Protein AF-G5A4K3-F1 (afdb_monomer)

pLDDT: mean 79.15, std 13.74, range [48.06, 94.75]

Radius of gyration: 22.26 Å; Cα contacts (8 Å, |Δi|>4): 7; chains: 1; bounding box: 32×61×43 Å

Sequence (69 aa):
MDSRGEMKALDAQIERLRRAENLTETEIYELCQKAKEILSGESNVQPVRRHPRAVLPPVGALPDRRRTN

Mean predicted aligned error: 12.86 Å

Solvent-accessible surface area (backbone atoms only — not comparable to full-atom values): 4684 Å² total; per-residue (Å²): 131,69,65,70,60,56,51,54,50,49,54,52,51,52,58,36,48,74,71,73,46,85,77,54,72,68,58,48,50,55,52,50,51,56,47,47,61,56,55,71,73,53,56,101,76,65,86,79,78,77,75,80,73,76,82,70,76,70,94,75,80,69,80,80,92,78,86,90,129

Organism: Phytophthora sojae (strain P6497) (NCBI:txid1094619)

InterPro domains:
  IPR029052 Metallo-dependent phosphatase-like [G3DSA:3.60.21.10] (1-61)

Secondary structure (DSSP, 8-state):
--HHHHHHHHHHHHHHHHTTPPPPHHHHHHHHHHHHHHHHTS-SS--PPPPP---PPPTT---------

Foldseek 3Di:
DDVVVVVVVVVVVVVCVVVVHDDDPVVVVVVVVVVCVVCVPADPDHDDDDDPPPPDDPPPPDPPPDDDD

Structure (mmCIF, N/CA/C/O backbone):
data_AF-G5A4K3-F1
#
_entry.id   AF-G5A4K3-F1
#
loop_
_atom_site.group_PDB
_atom_site.id
_atom_site.type_symbol
_atom_site.label_atom_id
_atom_site.label_alt_id
_atom_site.label_comp_id
_atom_site.label_asym_id
_atom_site.label_entity_id
_atom_site.label_seq_id
_atom_site.pdbx_PDB_ins_code
_atom_site.Cartn_x
_atom_site.Cartn_y
_atom_site.Cartn_z
_atom_site.occupancy
_atom_site.B_iso_or_equiv
_atom_site.auth_seq_id
_atom_site.auth_comp_id
_atom_site.auth_asym_id
_atom_site.auth_atom_id
_atom_site.pdbx_PDB_model_num
ATOM 1 N N . MET A 1 1 ? -15.467 -9.074 -11.754 1.00 48.06 1 MET A N 1
ATOM 2 C CA . MET A 1 1 ? -15.144 -8.384 -10.488 1.00 48.06 1 MET A CA 1
ATOM 3 C C . MET A 1 1 ? -14.992 -6.902 -10.796 1.00 48.06 1 MET A C 1
ATOM 5 O O . MET A 1 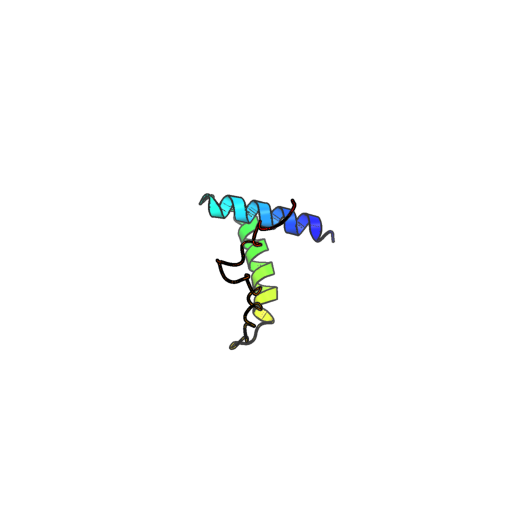1 ? -14.365 -6.581 -11.797 1.00 48.06 1 MET A O 1
ATOM 9 N N . ASP A 1 2 ? -15.676 -6.025 -10.058 1.00 59.25 2 ASP A N 1
ATOM 10 C CA . ASP A 1 2 ? -15.886 -4.614 -10.424 1.00 59.25 2 ASP A CA 1
ATOM 11 C C . ASP A 1 2 ? -14.706 -3.732 -9.973 1.00 59.25 2 ASP A C 1
ATOM 13 O O . ASP A 1 2 ? -14.701 -3.165 -8.880 1.00 59.25 2 ASP A O 1
ATOM 17 N N . SER A 1 3 ? -13.676 -3.624 -10.818 1.00 72.19 3 SER A N 1
ATOM 18 C CA . SER A 1 3 ? -12.417 -2.912 -10.524 1.00 72.19 3 SER A CA 1
ATOM 19 C C . SER A 1 3 ? -12.600 -1.437 -10.135 1.00 72.19 3 SER A C 1
ATOM 21 O O . SER A 1 3 ? -11.744 -0.854 -9.473 1.00 72.19 3 SER A O 1
ATOM 23 N N . ARG A 1 4 ? -13.724 -0.808 -10.510 1.00 75.94 4 ARG A N 1
ATOM 24 C CA . ARG A 1 4 ? -14.042 0.575 -10.111 1.00 75.94 4 ARG A CA 1
ATOM 25 C C . ARG A 1 4 ? -14.425 0.698 -8.640 1.00 75.94 4 ARG A C 1
ATOM 27 O O . ARG A 1 4 ? -14.163 1.740 -8.044 1.00 75.94 4 ARG A O 1
ATOM 34 N N . GLY A 1 5 ? -15.059 -0.326 -8.070 1.00 77.25 5 GLY A N 1
ATOM 35 C CA . GLY A 1 5 ? -15.386 -0.361 -6.644 1.00 77.25 5 GLY A CA 1
ATOM 36 C C . GLY A 1 5 ? -14.125 -0.491 -5.794 1.00 77.25 5 GLY A C 1
ATOM 37 O O . GLY A 1 5 ? -13.949 0.247 -4.830 1.00 77.25 5 GLY A O 1
ATOM 38 N N . GLU A 1 6 ? -13.206 -1.356 -6.222 1.00 79.62 6 GLU A N 1
ATOM 39 C CA . GLU A 1 6 ? -11.922 -1.571 -5.549 1.00 79.62 6 GLU A CA 1
ATOM 40 C C . GLU A 1 6 ? -11.030 -0.323 -5.587 1.00 79.62 6 GLU A C 1
ATOM 42 O O . GLU A 1 6 ? -10.411 0.018 -4.583 1.00 79.62 6 GLU A O 1
ATOM 47 N N . MET A 1 7 ? -11.010 0.406 -6.709 1.00 84.19 7 MET A N 1
ATOM 48 C CA . MET A 1 7 ? -10.220 1.635 -6.825 1.00 84.19 7 MET A CA 1
ATOM 49 C C . MET A 1 7 ? -10.726 2.742 -5.889 1.00 84.19 7 MET A C 1
ATOM 51 O O . MET A 1 7 ? -9.927 3.402 -5.236 1.00 84.19 7 MET A O 1
ATOM 55 N N . LYS A 1 8 ? -12.050 2.881 -5.727 1.00 87.00 8 LYS A N 1
ATOM 56 C CA . LYS A 1 8 ? -12.631 3.824 -4.755 1.00 87.00 8 LYS A CA 1
ATOM 57 C C . LYS A 1 8 ? -12.311 3.455 -3.305 1.00 87.00 8 LYS A C 1
ATOM 59 O O . LYS A 1 8 ? -12.132 4.347 -2.479 1.00 87.00 8 LYS A O 1
ATOM 64 N N . ALA A 1 9 ? -12.266 2.161 -2.986 1.00 87.75 9 ALA A N 1
ATOM 65 C CA . ALA A 1 9 ? -11.883 1.697 -1.656 1.00 87.75 9 ALA A CA 1
ATOM 66 C C . ALA A 1 9 ? -10.403 2.001 -1.368 1.00 87.75 9 ALA A C 1
ATOM 68 O O . ALA A 1 9 ? -10.086 2.503 -0.292 1.00 87.75 9 ALA A O 1
ATOM 69 N N . LEU A 1 10 ? -9.520 1.788 -2.351 1.00 91.12 10 LEU A N 1
ATOM 70 C CA . LEU A 1 10 ? -8.107 2.168 -2.263 1.00 91.12 10 LEU A CA 1
ATOM 71 C C . LEU A 1 10 ? -7.932 3.680 -2.077 1.00 91.12 10 LEU A C 1
ATOM 73 O O . LEU A 1 10 ? -7.186 4.094 -1.192 1.00 91.12 10 LEU A O 1
ATOM 77 N N . ASP A 1 11 ? -8.659 4.507 -2.832 1.00 91.44 11 ASP A N 1
ATOM 78 C CA . ASP A 1 11 ? -8.636 5.966 -2.658 1.00 91.44 11 ASP A CA 1
ATOM 79 C C . ASP A 1 11 ? -9.054 6.373 -1.233 1.00 91.44 11 ASP A C 1
ATOM 81 O O . ASP A 1 11 ? -8.411 7.213 -0.602 1.00 91.44 11 ASP A O 1
ATOM 85 N N . ALA A 1 12 ? -10.086 5.732 -0.672 1.00 91.00 12 ALA A N 1
ATOM 86 C CA . ALA A 1 12 ? -10.517 5.980 0.703 1.00 91.00 12 ALA A CA 1
ATOM 87 C C . ALA A 1 12 ? -9.461 5.554 1.742 1.00 91.00 12 ALA A C 1
ATOM 89 O O . ALA A 1 12 ? -9.239 6.266 2.722 1.00 91.00 12 ALA A O 1
ATOM 90 N N . GLN A 1 13 ? -8.782 4.423 1.527 1.00 91.12 13 GLN A N 1
ATOM 91 C CA . GLN A 1 13 ? -7.685 3.965 2.386 1.00 91.12 13 GLN A CA 1
ATOM 92 C C . GLN A 1 13 ? -6.485 4.923 2.334 1.00 91.12 13 GLN A C 1
ATOM 94 O O . GLN A 1 13 ? -5.920 5.253 3.377 1.00 91.12 13 GLN A O 1
ATOM 99 N N . ILE A 1 14 ? -6.141 5.438 1.148 1.00 92.50 14 ILE A N 1
ATOM 100 C CA . ILE A 1 14 ? -5.091 6.452 0.967 1.00 92.50 14 ILE A CA 1
ATOM 101 C C . ILE A 1 14 ? -5.424 7.716 1.766 1.00 92.50 14 ILE A C 1
ATOM 103 O O . ILE A 1 14 ? -4.566 8.247 2.470 1.00 92.50 14 ILE A O 1
ATOM 107 N N . GLU A 1 15 ? -6.669 8.186 1.700 1.00 93.69 15 GLU A N 1
ATOM 108 C CA . GLU A 1 15 ? -7.113 9.376 2.431 1.00 93.69 15 GLU A CA 1
ATOM 109 C C . GLU A 1 15 ? -7.086 9.211 3.958 1.00 93.69 15 GLU A C 1
ATOM 111 O O . GLU A 1 15 ? -6.876 10.193 4.676 1.00 93.69 15 GLU A O 1
ATOM 116 N N . ARG A 1 16 ? -7.269 7.991 4.474 1.00 91.38 16 ARG A N 1
ATOM 117 C CA . ARG A 1 16 ? -7.125 7.682 5.909 1.00 91.38 16 ARG A CA 1
ATOM 118 C C . ARG A 1 16 ? -5.657 7.638 6.323 1.00 91.38 16 ARG A C 1
ATOM 120 O O . ARG A 1 16 ? -5.267 8.315 7.273 1.00 91.38 16 ARG A O 1
ATOM 127 N N . LEU A 1 17 ? -4.815 6.953 5.548 1.00 91.69 17 LEU A N 1
ATOM 128 C CA . LEU A 1 17 ? -3.370 6.898 5.794 1.00 91.69 17 LEU A CA 1
ATOM 129 C C . LEU A 1 17 ? -2.716 8.290 5.722 1.00 91.69 17 LEU A C 1
ATOM 131 O O . LEU A 1 17 ? -1.829 8.595 6.515 1.00 91.69 17 LEU A O 1
ATOM 135 N N . ARG A 1 18 ? -3.188 9.178 4.834 1.00 91.44 18 ARG A N 1
ATOM 136 C CA . ARG A 1 18 ? -2.757 10.591 4.770 1.00 91.44 18 ARG A CA 1
ATOM 137 C C . 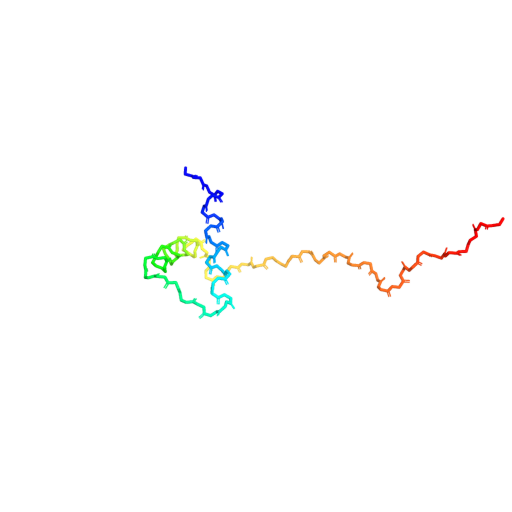ARG A 1 18 ? -3.062 11.378 6.046 1.00 91.44 18 ARG A C 1
ATOM 139 O O . ARG A 1 18 ? -2.336 12.318 6.356 1.00 91.44 18 ARG A O 1
ATOM 146 N N . ARG A 1 19 ? -4.111 10.998 6.780 1.00 94.75 19 ARG A N 1
ATOM 147 C CA . ARG A 1 19 ? -4.477 11.565 8.090 1.00 94.75 19 ARG A CA 1
ATOM 148 C C . ARG A 1 19 ? -3.760 10.888 9.261 1.00 94.75 19 ARG A C 1
ATOM 150 O O . ARG A 1 19 ? -4.036 11.238 10.403 1.00 94.75 19 ARG A O 1
ATOM 157 N N . ALA A 1 20 ? -2.843 9.957 8.982 1.00 90.50 20 ALA A N 1
ATOM 158 C CA . ALA A 1 20 ? -2.201 9.088 9.965 1.00 90.50 20 ALA A CA 1
ATOM 159 C C . ALA A 1 20 ? -3.191 8.195 10.742 1.00 90.50 20 ALA A C 1
ATOM 161 O O . ALA A 1 20 ? -2.918 7.802 11.874 1.00 90.50 20 ALA A O 1
ATOM 162 N N . GLU A 1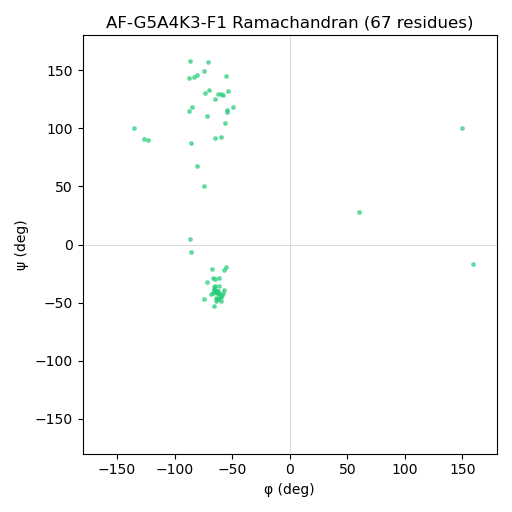 21 ? -4.334 7.861 10.134 1.00 88.94 21 GLU A N 1
ATOM 163 C CA . GLU A 1 21 ? -5.255 6.854 10.662 1.00 88.94 21 GLU A CA 1
ATOM 164 C C . GLU A 1 21 ? -4.811 5.446 10.248 1.00 88.94 21 GLU A C 1
ATOM 166 O O . GLU A 1 21 ? -4.336 5.223 9.131 1.00 88.94 21 GLU A O 1
ATOM 171 N N . ASN A 1 22 ? -5.005 4.479 11.141 1.00 88.56 22 ASN A N 1
ATOM 172 C CA . ASN A 1 22 ? -4.636 3.088 10.908 1.00 88.56 22 ASN A CA 1
ATOM 173 C C . ASN A 1 22 ? -5.699 2.375 10.056 1.00 88.56 22 ASN A C 1
ATOM 175 O O . ASN A 1 22 ? -6.899 2.616 10.200 1.00 88.56 22 ASN A O 1
ATOM 179 N N . LEU A 1 23 ? -5.252 1.444 9.213 1.00 91.19 23 LEU A N 1
ATOM 180 C CA . LEU A 1 23 ? -6.120 0.472 8.548 1.00 91.19 23 LEU A CA 1
ATOM 181 C C . LEU A 1 23 ? -6.328 -0.755 9.443 1.00 91.19 23 LEU A C 1
ATOM 183 O O . LEU A 1 23 ? -5.526 -1.029 10.338 1.00 91.19 23 LEU A O 1
ATOM 187 N N . THR A 1 24 ? -7.411 -1.492 9.211 1.00 92.12 24 THR A N 1
ATOM 188 C CA . THR A 1 24 ? -7.662 -2.759 9.910 1.00 92.12 24 THR A CA 1
ATOM 189 C C . THR A 1 24 ? -6.702 -3.851 9.436 1.00 92.12 24 THR A C 1
ATOM 191 O O . THR A 1 24 ? -6.170 -3.792 8.329 1.00 92.12 24 THR A O 1
ATOM 194 N N . GLU A 1 25 ? -6.486 -4.879 10.259 1.00 91.56 25 GLU A N 1
ATOM 195 C CA . GLU A 1 25 ? -5.583 -5.991 9.926 1.00 91.56 25 GLU A CA 1
ATOM 196 C C . GLU A 1 25 ? -5.981 -6.696 8.619 1.00 91.56 25 GLU A C 1
ATOM 198 O O . GLU A 1 25 ? -5.123 -6.993 7.791 1.00 91.56 25 GLU A O 1
ATOM 203 N N . THR A 1 26 ? -7.285 -6.875 8.385 1.00 90.75 26 THR A N 1
ATOM 204 C CA . THR A 1 26 ? -7.818 -7.445 7.142 1.00 90.75 26 THR A CA 1
ATOM 205 C C . THR A 1 26 ? -7.502 -6.571 5.929 1.00 90.75 26 THR A C 1
ATOM 207 O O . THR A 1 26 ? -7.015 -7.075 4.922 1.00 90.75 26 THR A O 1
ATOM 210 N N . GLU A 1 27 ? -7.720 -5.255 6.029 1.00 89.19 27 GLU A N 1
ATOM 211 C CA . GLU A 1 27 ? -7.413 -4.314 4.943 1.00 89.19 27 GLU A CA 1
ATOM 212 C C . GLU A 1 27 ? -5.914 -4.285 4.629 1.00 89.19 27 GLU A C 1
ATOM 214 O O . GLU A 1 27 ? -5.527 -4.250 3.463 1.00 89.19 27 GLU A O 1
ATOM 219 N N . ILE A 1 28 ? -5.063 -4.339 5.659 1.00 91.50 28 ILE A N 1
ATOM 220 C CA . ILE A 1 28 ? -3.606 -4.406 5.503 1.00 91.50 28 ILE A CA 1
ATOM 221 C C . ILE A 1 28 ? -3.207 -5.709 4.809 1.00 91.50 28 ILE A C 1
ATOM 223 O O . ILE A 1 28 ? -2.406 -5.682 3.875 1.00 91.50 28 ILE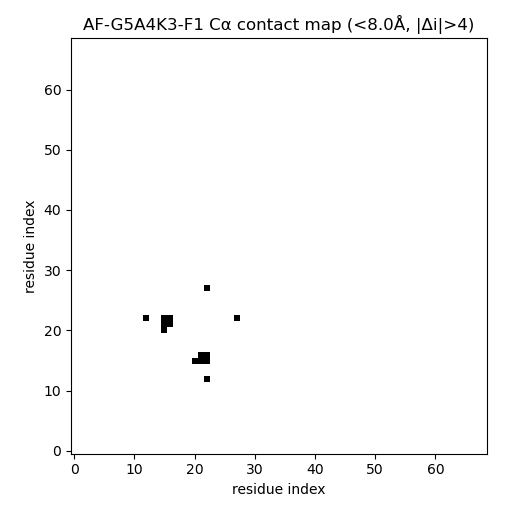 A O 1
ATOM 227 N N . TYR A 1 29 ? -3.771 -6.841 5.233 1.00 91.94 29 TYR A N 1
ATOM 228 C CA . TYR A 1 29 ? -3.487 -8.144 4.639 1.00 91.94 29 TYR A CA 1
ATOM 229 C C . TYR A 1 29 ? -3.848 -8.176 3.149 1.00 91.94 29 TYR A C 1
ATOM 231 O O . TYR A 1 29 ? -3.018 -8.551 2.318 1.00 91.94 29 TYR A O 1
ATOM 239 N N . GLU A 1 30 ? -5.052 -7.724 2.796 1.00 90.88 30 GLU A N 1
ATOM 240 C CA . GLU A 1 30 ? -5.512 -7.662 1.406 1.00 90.88 30 GLU A CA 1
ATOM 241 C C . GLU A 1 30 ? -4.667 -6.699 0.559 1.00 90.88 30 GLU A C 1
ATOM 243 O O . GLU A 1 30 ? -4.289 -7.031 -0.570 1.00 90.88 30 GLU A O 1
ATOM 248 N N . LEU A 1 31 ? -4.314 -5.532 1.109 1.00 91.50 31 LEU A N 1
ATOM 249 C CA . LEU A 1 31 ? -3.458 -4.549 0.446 1.00 91.50 31 LEU A CA 1
ATOM 250 C C . LEU A 1 31 ? -2.061 -5.120 0.174 1.00 91.50 31 LEU A C 1
ATOM 252 O O . LEU A 1 31 ? -1.550 -5.008 -0.942 1.00 91.50 31 LEU A O 1
ATOM 256 N N . CYS A 1 32 ? -1.452 -5.769 1.169 1.00 93.06 32 CYS A N 1
ATOM 257 C CA . CYS A 1 32 ? -0.141 -6.395 1.039 1.00 93.06 32 CYS A CA 1
ATOM 258 C C . CYS A 1 32 ? -0.153 -7.576 0.064 1.00 93.06 32 CYS A C 1
ATOM 260 O O . CYS A 1 32 ? 0.812 -7.748 -0.680 1.00 93.06 32 CYS A O 1
ATOM 262 N N . GLN A 1 33 ? -1.227 -8.366 0.029 1.00 92.19 33 GLN A N 1
ATOM 263 C CA . GLN A 1 33 ? -1.354 -9.476 -0.911 1.00 92.19 33 GLN A CA 1
ATOM 264 C C . GLN A 1 33 ? -1.398 -8.970 -2.358 1.00 92.19 33 GLN A C 1
ATOM 266 O O . GLN A 1 33 ? -0.608 -9.423 -3.189 1.00 92.19 33 GLN A O 1
ATOM 271 N N . LYS A 1 34 ? -2.233 -7.960 -2.642 1.00 89.75 34 LYS A N 1
ATOM 272 C CA . LYS A 1 34 ? -2.280 -7.315 -3.966 1.00 89.75 34 LYS A CA 1
ATOM 273 C C . LYS A 1 34 ? -0.948 -6.647 -4.323 1.00 89.75 34 LYS A C 1
ATOM 275 O O . LYS A 1 34 ? -0.485 -6.764 -5.455 1.00 89.75 34 LYS A O 1
ATOM 280 N N . ALA A 1 35 ? -0.291 -5.992 -3.364 1.00 92.12 35 ALA A N 1
ATOM 281 C CA . ALA A 1 35 ? 1.029 -5.401 -3.581 1.00 92.1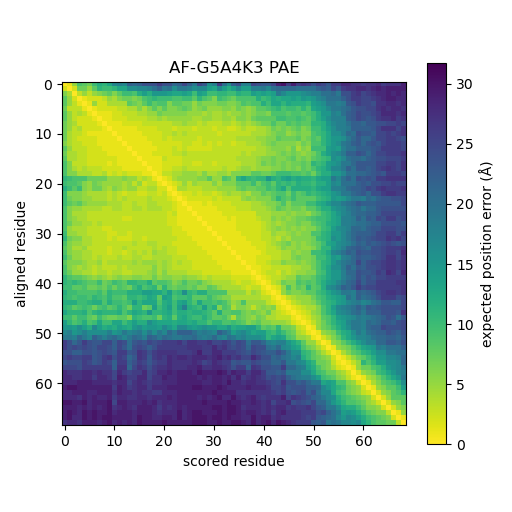2 35 ALA A CA 1
ATOM 282 C C . ALA A 1 35 ? 2.077 -6.465 -3.937 1.00 92.12 35 ALA A C 1
ATOM 284 O O . ALA A 1 35 ? 2.864 -6.271 -4.859 1.00 92.12 35 ALA A O 1
ATOM 285 N N . LYS A 1 36 ? 2.067 -7.612 -3.250 1.00 91.38 36 LYS A N 1
ATOM 286 C CA . LYS A 1 36 ? 2.984 -8.721 -3.520 1.00 91.38 36 LYS A CA 1
ATOM 287 C C . LYS A 1 36 ? 2.799 -9.281 -4.926 1.00 91.38 36 LYS A C 1
ATOM 289 O O . LYS A 1 36 ? 3.798 -9.558 -5.581 1.00 91.38 36 LYS A O 1
ATOM 294 N N . GLU A 1 37 ? 1.565 -9.437 -5.395 1.00 90.75 37 GLU A N 1
ATOM 295 C CA . GLU A 1 37 ? 1.281 -9.883 -6.766 1.00 90.75 37 GLU A CA 1
ATOM 296 C C . GLU A 1 37 ? 1.884 -8.935 -7.811 1.00 90.75 37 GLU A C 1
ATOM 298 O O . GLU A 1 37 ? 2.526 -9.395 -8.753 1.00 90.75 37 GLU A O 1
ATOM 303 N N . ILE A 1 38 ? 1.749 -7.621 -7.605 1.00 88.38 38 ILE A N 1
ATOM 304 C CA . ILE A 1 38 ? 2.312 -6.598 -8.498 1.00 88.38 38 ILE A CA 1
ATOM 305 C C . ILE A 1 38 ? 3.844 -6.636 -8.460 1.00 88.38 38 ILE A C 1
ATOM 307 O O . ILE A 1 38 ? 4.486 -6.790 -9.497 1.00 88.38 38 ILE A O 1
ATOM 311 N N . LEU A 1 39 ? 4.428 -6.562 -7.261 1.00 87.56 39 LEU A N 1
ATOM 312 C CA . LEU A 1 39 ? 5.879 -6.501 -7.062 1.00 87.56 39 LEU A CA 1
ATOM 313 C C . LEU A 1 39 ? 6.592 -7.793 -7.483 1.00 87.56 39 LEU A C 1
ATOM 315 O O . LEU A 1 39 ?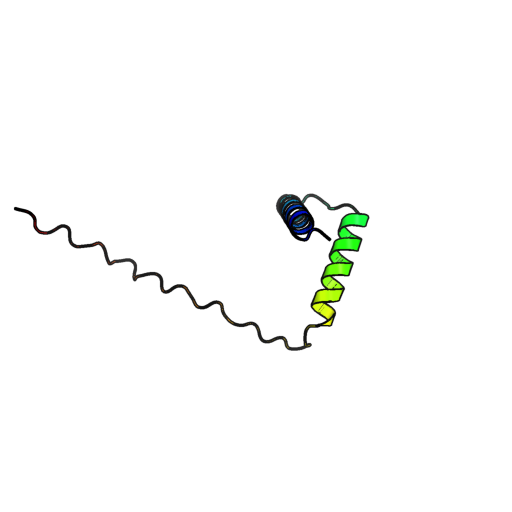 7.742 -7.749 -7.905 1.00 87.56 39 LEU A O 1
ATOM 319 N N . SER A 1 40 ? 5.926 -8.950 -7.412 1.00 87.06 40 SER A N 1
ATOM 320 C CA . SER A 1 40 ? 6.505 -10.228 -7.862 1.00 87.06 40 SER A CA 1
ATOM 321 C C . SER A 1 40 ? 6.719 -10.281 -9.379 1.00 87.06 40 SER A C 1
ATOM 323 O O . SER A 1 40 ? 7.512 -11.092 -9.850 1.00 87.06 40 SER A O 1
ATOM 325 N N . GLY A 1 41 ? 6.016 -9.441 -10.146 1.00 84.00 41 GLY A N 1
ATOM 326 C CA . GLY A 1 41 ? 6.221 -9.290 -11.587 1.00 84.00 41 GLY A CA 1
ATOM 327 C C . GLY A 1 41 ? 7.327 -8.298 -11.959 1.00 84.00 41 GLY A C 1
ATOM 328 O O . GLY A 1 41 ? 7.655 -8.178 -13.140 1.00 84.00 41 GLY A O 1
ATOM 329 N N . GLU A 1 42 ? 7.894 -7.581 -10.986 1.00 84.00 42 GLU A N 1
ATOM 330 C CA . GLU A 1 42 ? 8.915 -6.562 -11.222 1.00 84.00 42 GLU A CA 1
ATOM 331 C C . GLU A 1 42 ? 10.323 -7.165 -11.231 1.00 84.00 42 GLU A C 1
ATOM 333 O O . GLU A 1 42 ? 10.658 -8.088 -10.485 1.00 84.00 42 GLU A O 1
ATOM 338 N N . SER A 1 43 ? 11.184 -6.632 -12.099 1.00 79.44 43 SER A N 1
ATOM 339 C CA . SER A 1 43 ? 12.596 -7.006 -12.088 1.00 79.44 43 SER A CA 1
ATOM 340 C C . SER A 1 43 ? 13.306 -6.351 -10.906 1.00 79.44 43 SER A C 1
ATOM 342 O O . SER A 1 43 ? 13.013 -5.209 -10.556 1.00 79.44 43 SER A O 1
ATOM 344 N N . ASN A 1 44 ? 14.339 -7.012 -10.374 1.00 83.69 44 ASN A N 1
ATOM 345 C CA . ASN A 1 44 ? 15.229 -6.431 -9.359 1.00 83.69 44 ASN A CA 1
ATOM 346 C C . ASN A 1 44 ? 15.858 -5.093 -9.814 1.00 83.69 44 ASN A C 1
ATOM 348 O O . ASN A 1 44 ? 16.309 -4.299 -8.995 1.00 83.69 44 ASN A O 1
ATOM 352 N N . VAL A 1 45 ? 15.871 -4.832 -11.129 1.00 84.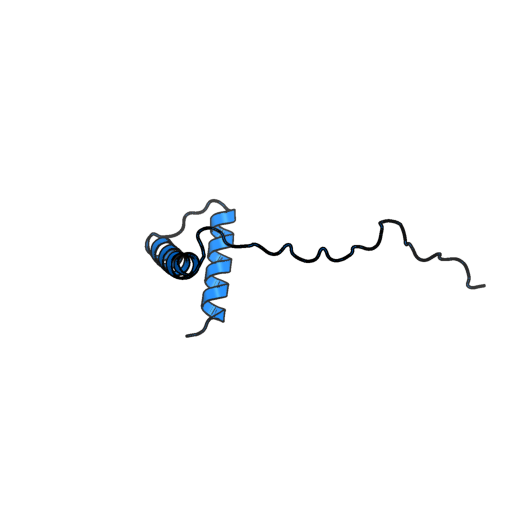31 45 VAL A N 1
ATOM 353 C CA . VAL A 1 45 ? 16.139 -3.515 -11.715 1.00 84.31 45 VAL A CA 1
ATOM 354 C C . VAL A 1 45 ? 14.999 -3.153 -12.674 1.00 84.31 45 VAL A C 1
ATOM 356 O O . VAL A 1 45 ? 15.048 -3.466 -13.863 1.00 84.31 45 VAL A O 1
ATOM 359 N N . GLN A 1 46 ? 13.963 -2.485 -12.161 1.00 79.62 46 GLN A N 1
ATOM 360 C CA . GLN A 1 46 ? 12.826 -2.017 -12.957 1.00 79.62 46 GLN A CA 1
ATOM 361 C C . GLN A 1 46 ? 13.116 -0.620 -13.553 1.00 79.62 46 GLN A C 1
ATOM 363 O O . GLN A 1 46 ? 13.246 0.357 -12.810 1.00 79.62 46 GLN A O 1
ATOM 368 N N . PRO A 1 47 ? 13.212 -0.463 -14.888 1.00 77.19 47 PRO A N 1
ATOM 369 C CA . PRO A 1 47 ? 13.445 0.840 -15.504 1.00 77.19 47 PRO A CA 1
ATOM 370 C C . PRO A 1 47 ? 12.193 1.727 -15.415 1.00 77.19 47 PRO A C 1
ATOM 372 O O . PRO A 1 47 ? 11.195 1.497 -16.100 1.00 77.19 47 PRO A O 1
ATOM 375 N N . VAL A 1 48 ? 12.255 2.785 -14.602 1.00 85.06 48 VAL A N 1
ATOM 376 C CA . VAL A 1 48 ? 11.175 3.775 -14.470 1.00 85.06 48 VAL A CA 1
ATOM 377 C C . VAL A 1 48 ? 11.312 4.836 -15.561 1.00 85.06 48 VAL A C 1
ATOM 379 O O . VAL A 1 48 ? 12.304 5.566 -15.636 1.00 85.06 48 VAL A O 1
ATOM 382 N N . ARG A 1 49 ? 10.304 4.944 -16.433 1.00 83.19 49 ARG A N 1
ATOM 383 C CA . ARG A 1 49 ? 10.260 6.007 -17.445 1.00 83.19 49 ARG A CA 1
ATOM 384 C C . ARG A 1 49 ? 9.929 7.331 -16.766 1.00 83.19 49 ARG A C 1
ATOM 386 O O . ARG A 1 49 ? 8.947 7.434 -16.037 1.00 83.19 49 ARG A O 1
ATOM 393 N N . ARG A 1 50 ? 10.721 8.366 -17.048 1.00 79.12 50 ARG A N 1
ATOM 394 C CA . ARG A 1 50 ? 10.363 9.735 -16.662 1.00 79.12 50 ARG A CA 1
ATOM 395 C C . ARG A 1 50 ? 9.074 10.110 -17.386 1.00 79.12 50 ARG A C 1
ATOM 397 O O . ARG A 1 50 ? 8.992 9.946 -18.604 1.00 79.12 50 ARG A O 1
ATOM 404 N N . HIS A 1 51 ? 8.087 10.616 -16.651 1.00 63.66 51 HIS A N 1
ATOM 405 C CA . HIS A 1 51 ? 6.911 11.208 -17.278 1.00 63.66 51 HIS A CA 1
ATOM 406 C C . HIS A 1 51 ? 7.400 12.345 -18.190 1.00 63.66 51 HIS A C 1
ATOM 408 O O . HIS A 1 51 ? 8.197 13.167 -17.719 1.00 63.66 51 HIS A O 1
ATOM 414 N N . PRO A 1 52 ? 7.009 12.405 -19.479 1.00 64.06 52 PRO A N 1
ATOM 415 C CA . PRO A 1 52 ? 7.336 13.554 -20.306 1.00 64.06 52 PRO A CA 1
ATOM 416 C C . PRO A 1 52 ? 6.819 14.795 -19.586 1.00 64.06 52 PRO A C 1
ATOM 418 O O . PRO A 1 52 ? 5.624 14.922 -19.323 1.00 64.06 52 PRO A O 1
ATOM 421 N N . ARG A 1 53 ? 7.749 15.671 -19.194 1.00 60.84 53 ARG A N 1
ATOM 422 C CA . ARG A 1 53 ? 7.430 16.963 -18.599 1.00 60.84 53 ARG A CA 1
ATOM 423 C C . ARG A 1 53 ? 6.505 17.647 -19.598 1.00 60.84 53 ARG A C 1
ATOM 425 O O . ARG A 1 53 ? 6.941 17.922 -20.715 1.00 60.84 53 ARG A O 1
ATOM 432 N N . ALA A 1 54 ? 5.241 17.866 -19.228 1.00 58.78 54 ALA A N 1
ATOM 433 C CA . ALA A 1 54 ? 4.384 18.768 -19.980 1.00 58.78 54 ALA A CA 1
ATOM 434 C C . ALA A 1 54 ? 5.200 20.051 -20.1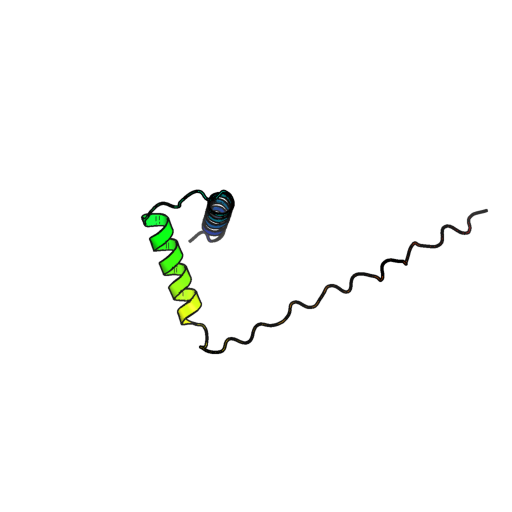53 1.00 58.78 54 ALA A C 1
ATOM 436 O O . ALA A 1 54 ? 5.684 20.606 -19.161 1.00 58.78 54 ALA A O 1
ATOM 437 N N . VAL A 1 55 ? 5.482 20.424 -21.401 1.00 62.41 55 VAL A N 1
ATOM 438 C CA . VAL A 1 55 ? 6.234 21.636 -21.713 1.00 62.41 55 VAL A CA 1
ATOM 439 C C . VAL A 1 55 ? 5.356 22.784 -21.236 1.00 62.41 55 VAL A C 1
ATOM 441 O O . VAL A 1 55 ? 4.451 23.221 -21.938 1.00 62.41 55 VAL A O 1
ATOM 444 N N . LEU A 1 56 ? 5.552 23.203 -19.985 1.00 59.91 56 LEU A N 1
ATOM 445 C CA . LEU A 1 56 ? 4.951 24.422 -19.480 1.00 59.91 56 LEU A CA 1
ATOM 446 C C . LEU A 1 56 ? 5.484 25.544 -20.374 1.00 59.91 56 LEU A C 1
ATOM 448 O O . LEU A 1 56 ? 6.701 25.599 -20.596 1.00 59.91 56 LEU A O 1
ATOM 452 N N . PRO A 1 57 ? 4.614 26.408 -20.919 1.00 62.53 57 PRO A N 1
ATOM 453 C CA . PRO A 1 57 ? 5.089 27.576 -21.635 1.00 62.53 57 PRO A CA 1
ATOM 454 C C . PRO A 1 57 ? 6.010 28.379 -20.702 1.00 62.53 57 PRO A C 1
ATOM 456 O O . PRO A 1 57 ? 5.776 28.405 -19.487 1.00 62.53 57 PRO A O 1
ATOM 459 N N . PRO A 1 58 ? 7.074 29.011 -21.229 1.00 67.62 58 PRO A N 1
ATOM 460 C CA . PRO A 1 58 ? 7.919 29.874 -20.419 1.00 67.62 58 PRO A CA 1
ATOM 461 C C . PRO A 1 58 ? 7.045 30.924 -19.726 1.00 67.62 58 PRO A C 1
ATOM 463 O O . PRO A 1 58 ? 6.183 31.547 -20.354 1.00 67.62 58 PRO A O 1
ATOM 466 N N . VAL A 1 59 ? 7.255 31.085 -18.417 1.00 62.31 59 VAL A N 1
ATOM 467 C CA . VAL A 1 59 ? 6.597 32.091 -17.574 1.00 62.31 59 VAL A CA 1
ATOM 468 C C . VAL A 1 59 ? 6.958 33.465 -18.142 1.00 62.31 59 VAL A C 1
ATOM 470 O O . VAL A 1 59 ? 8.028 33.991 -17.861 1.00 62.31 59 VAL A O 1
ATOM 473 N N . GLY A 1 60 ? 6.127 34.005 -19.032 1.00 59.56 60 GLY A N 1
ATOM 474 C CA . GLY A 1 60 ? 6.434 35.258 -19.727 1.00 59.56 60 GLY A CA 1
ATOM 475 C C . GLY A 1 60 ? 5.688 35.507 -21.035 1.00 59.56 60 GLY A C 1
ATOM 476 O O . GLY A 1 60 ? 5.620 36.653 -21.464 1.00 59.56 60 GLY A O 1
ATOM 477 N N . ALA A 1 61 ? 5.072 34.497 -21.656 1.00 59.09 61 ALA A N 1
ATOM 478 C CA . ALA A 1 61 ? 4.227 34.717 -22.831 1.00 59.09 61 ALA A CA 1
ATOM 479 C C . ALA A 1 61 ? 2.814 35.193 -22.426 1.00 59.09 61 ALA A C 1
ATOM 481 O O . ALA A 1 61 ? 1.834 34.466 -22.578 1.00 59.09 61 ALA A O 1
ATOM 482 N N . LEU A 1 62 ? 2.698 36.410 -21.879 1.00 64.12 62 LEU A N 1
ATOM 483 C CA . LEU A 1 62 ? 1.421 37.130 -21.920 1.00 64.12 62 LEU A CA 1
ATOM 484 C C . LEU A 1 62 ? 1.174 37.561 -23.378 1.00 64.12 62 LEU A C 1
ATOM 486 O O . LEU A 1 62 ? 2.084 38.121 -23.990 1.00 64.12 62 LEU A O 1
ATOM 490 N N . PRO A 1 63 ? -0.023 37.350 -23.952 1.00 59.88 63 PRO A N 1
ATOM 491 C CA . PRO A 1 63 ? -0.341 37.908 -25.257 1.00 59.88 63 PRO A CA 1
ATOM 492 C C . PRO A 1 63 ? -0.366 39.437 -25.153 1.00 59.88 63 PRO A C 1
ATOM 494 O O . PRO A 1 63 ? -1.066 40.006 -24.311 1.00 59.88 63 PRO A O 1
ATOM 497 N N . ASP A 1 64 ? 0.426 40.086 -26.005 1.00 62.25 64 ASP A N 1
ATOM 498 C CA . ASP A 1 64 ? 0.530 41.536 -26.122 1.00 62.25 64 ASP A CA 1
ATOM 499 C C . ASP A 1 64 ? -0.869 42.113 -26.402 1.00 62.25 64 ASP A C 1
ATOM 501 O O . ASP A 1 64 ? -1.414 41.990 -27.500 1.00 62.25 64 ASP A O 1
ATOM 505 N N . ARG A 1 65 ? -1.502 42.725 -25.392 1.00 61.94 65 ARG A N 1
ATOM 506 C CA . ARG A 1 65 ? -2.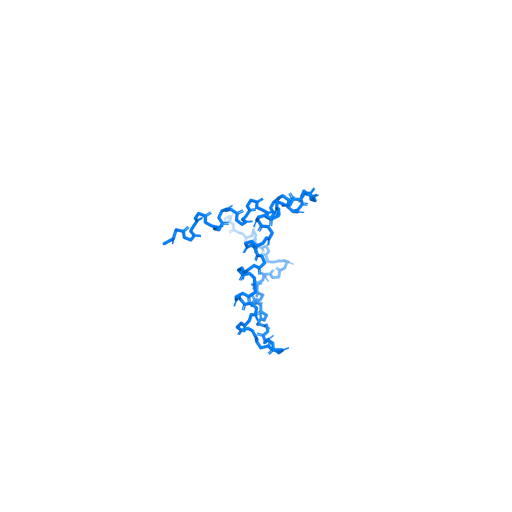784 43.439 -25.535 1.00 61.94 65 ARG A CA 1
ATOM 507 C C . ARG A 1 65 ? -2.581 44.784 -26.243 1.00 61.94 65 ARG A C 1
ATOM 509 O O . ARG A 1 65 ? -3.032 45.824 -25.769 1.00 61.94 65 ARG A O 1
ATOM 516 N N . ARG A 1 66 ? -1.898 44.787 -27.387 1.00 58.41 66 ARG A N 1
ATOM 517 C CA . ARG A 1 66 ? -1.724 45.971 -28.230 1.00 58.41 66 ARG A CA 1
ATOM 518 C C . ARG A 1 66 ? -2.244 45.713 -29.636 1.00 58.41 66 ARG A C 1
ATOM 520 O O . ARG A 1 66 ? -1.490 45.323 -30.516 1.00 58.41 66 ARG A O 1
ATOM 527 N N . ARG A 1 67 ? -3.530 46.021 -29.820 1.00 55.59 67 ARG A N 1
ATOM 528 C CA . ARG A 1 67 ? -4.107 46.867 -30.888 1.00 55.59 67 ARG A CA 1
ATOM 529 C C . ARG A 1 67 ? -5.523 46.405 -31.222 1.00 55.59 67 ARG A C 1
ATOM 531 O O . ARG A 1 67 ? -5.718 45.508 -32.028 1.00 55.59 67 ARG A O 1
ATOM 538 N N . THR A 1 68 ? -6.492 47.119 -30.670 1.00 55.25 68 THR A N 1
ATOM 539 C CA . THR A 1 68 ? -7.728 47.451 -31.380 1.00 55.25 68 THR A CA 1
ATOM 540 C C . THR A 1 68 ? -8.000 48.921 -31.097 1.00 55.25 68 THR A C 1
ATOM 542 O O . THR A 1 68 ? -8.428 49.274 -29.999 1.00 55.25 68 THR A O 1
ATOM 545 N N . ASN A 1 69 ? -7.651 49.767 -32.058 1.00 51.41 69 ASN A N 1
ATOM 546 C CA . ASN A 1 69 ? -8.335 51.025 -32.318 1.00 51.41 69 ASN A CA 1
ATOM 547 C C . ASN A 1 69 ? -8.545 51.067 -33.829 1.00 51.41 69 ASN A C 1
ATOM 549 O O . ASN A 1 69 ? -7.554 50.739 -34.527 1.00 51.41 69 ASN A O 1
#